Protein AF-A0A0W0ZQG0-F1 (afdb_monomer_lite)

Structure (mmCIF, N/CA/C/O backbone):
data_AF-A0A0W0ZQG0-F1
#
_entry.id   AF-A0A0W0ZQG0-F1
#
loop_
_atom_site.group_PDB
_atom_site.id
_atom_site.type_symbol
_atom_site.label_atom_id
_atom_site.label_alt_id
_atom_site.label_comp_id
_atom_site.label_asym_id
_atom_site.label_entity_id
_atom_site.label_seq_id
_atom_site.pdbx_PDB_ins_code
_atom_site.Cartn_x
_atom_site.Cartn_y
_atom_site.Cartn_z
_atom_site.occupancy
_atom_site.B_iso_or_equiv
_atom_site.auth_seq_id
_atom_site.auth_comp_id
_atom_site.auth_asym_id
_atom_site.auth_atom_id
_atom_site.pdbx_PDB_model_num
ATOM 1 N N . MET A 1 1 ? -12.905 9.085 -4.665 1.00 82.06 1 MET A N 1
ATOM 2 C CA . MET A 1 1 ? -13.003 7.967 -3.699 1.00 82.06 1 MET A CA 1
ATOM 3 C C . MET A 1 1 ? -12.096 8.175 -2.485 1.00 82.06 1 MET A C 1
ATOM 5 O O . MET A 1 1 ? -12.638 8.335 -1.402 1.00 82.06 1 MET A O 1
ATOM 9 N N . TYR A 1 2 ? -10.768 8.290 -2.650 1.00 89.94 2 TYR A N 1
ATOM 10 C CA . TYR A 1 2 ? -9.808 8.519 -1.547 1.00 89.94 2 TYR A CA 1
ATOM 11 C C . TYR A 1 2 ? -10.212 9.632 -0.562 1.00 89.94 2 TYR A C 1
ATOM 13 O O . TYR A 1 2 ? -10.333 9.382 0.630 1.00 89.94 2 TYR A O 1
ATOM 21 N N . LEU A 1 3 ? -10.505 10.840 -1.064 1.00 92.94 3 LEU A N 1
ATOM 22 C CA . LEU A 1 3 ? -10.846 11.998 -0.222 1.00 92.94 3 LEU A CA 1
ATOM 23 C C . LEU A 1 3 ? -12.066 11.763 0.681 1.00 92.94 3 LEU A C 1
ATOM 25 O O . LEU A 1 3 ? -12.094 12.232 1.813 1.00 92.94 3 LEU A O 1
ATOM 29 N N . MET A 1 4 ? -13.061 11.015 0.197 1.00 95.31 4 MET A N 1
ATOM 30 C CA . MET A 1 4 ? -14.254 10.677 0.977 1.00 95.31 4 MET A CA 1
ATOM 31 C C . MET A 1 4 ? -13.915 9.699 2.107 1.00 95.31 4 MET A C 1
ATOM 33 O O . MET A 1 4 ? -14.371 9.884 3.233 1.00 95.31 4 MET A O 1
ATOM 37 N N . ILE A 1 5 ? -13.091 8.685 1.820 1.00 95.94 5 ILE A N 1
ATOM 38 C CA . ILE A 1 5 ? -12.642 7.705 2.818 1.00 95.94 5 ILE A CA 1
ATOM 39 C C . ILE A 1 5 ? -11.781 8.398 3.877 1.00 95.94 5 ILE A C 1
ATOM 41 O O . ILE A 1 5 ? -12.026 8.215 5.066 1.00 95.94 5 ILE A O 1
ATOM 45 N N . LEU A 1 6 ? -10.848 9.261 3.462 1.00 97.44 6 LEU A N 1
ATOM 46 C CA . LEU A 1 6 ? -10.031 10.066 4.369 1.00 97.44 6 LEU A CA 1
ATOM 47 C C . LEU A 1 6 ? -10.892 10.971 5.259 1.00 97.44 6 LEU A C 1
ATOM 49 O O . LEU A 1 6 ? -10.691 11.014 6.467 1.00 97.44 6 LEU A O 1
ATOM 53 N N . HIS A 1 7 ? -11.877 11.667 4.688 1.00 97.44 7 HIS A N 1
ATOM 54 C CA . HIS A 1 7 ? -12.803 12.496 5.460 1.00 97.44 7 HIS A CA 1
ATOM 55 C C . HIS A 1 7 ? -13.579 11.679 6.504 1.00 97.44 7 HIS A C 1
ATOM 57 O O . HIS A 1 7 ? -13.699 12.091 7.658 1.00 97.44 7 HIS A O 1
ATOM 63 N N . ASN A 1 8 ? -14.080 10.502 6.125 1.00 97.62 8 ASN A N 1
ATOM 64 C CA . ASN A 1 8 ? -14.784 9.629 7.059 1.00 97.62 8 ASN A CA 1
ATOM 65 C C . ASN A 1 8 ? -13.849 9.086 8.147 1.00 97.62 8 ASN A C 1
ATOM 67 O O . ASN A 1 8 ? -14.239 9.054 9.314 1.00 97.62 8 ASN A O 1
ATOM 71 N N . LEU A 1 9 ? -12.606 8.745 7.793 1.00 97.81 9 LEU A N 1
ATOM 72 C CA . LEU A 1 9 ? -11.582 8.346 8.751 1.00 97.81 9 LEU A CA 1
ATOM 73 C C . LEU A 1 9 ? -11.289 9.471 9.749 1.00 97.81 9 LEU A C 1
ATOM 75 O O . LEU A 1 9 ? -11.335 9.221 10.944 1.00 97.81 9 LEU A O 1
ATOM 79 N N . LEU A 1 10 ? -11.091 10.711 9.296 1.00 97.69 10 LEU A N 1
ATOM 80 C CA . LEU A 1 10 ? -10.867 11.875 10.168 1.00 97.69 10 LEU A CA 1
ATOM 81 C C . LEU A 1 10 ? -11.996 12.070 11.189 1.00 97.69 10 LEU A C 1
ATOM 83 O O . LEU A 1 10 ? -11.749 12.324 12.367 1.00 97.69 10 LEU A O 1
ATOM 87 N N . ARG A 1 11 ? -13.252 11.920 10.755 1.00 97.12 11 ARG A N 1
ATOM 88 C CA . ARG A 1 11 ? -14.408 11.985 11.662 1.00 97.12 11 ARG A CA 1
ATOM 89 C C . ARG A 1 11 ? -14.393 10.849 12.684 1.00 97.12 11 ARG A C 1
ATOM 91 O O . ARG A 1 11 ? -14.719 11.070 13.849 1.00 97.12 11 ARG A O 1
ATOM 98 N N . LEU A 1 12 ? -14.013 9.648 12.254 1.00 97.19 12 LEU A N 1
ATOM 99 C CA . LEU A 1 12 ? -13.906 8.480 13.121 1.00 97.19 12 LEU A CA 1
ATOM 100 C C . LEU A 1 12 ? -12.748 8.607 14.125 1.00 97.19 12 LEU A C 1
ATOM 102 O O . LEU A 1 12 ? -12.905 8.199 15.272 1.00 97.19 12 LEU A O 1
ATOM 106 N N . GLU A 1 13 ? -11.623 9.210 13.733 1.00 97.44 13 GLU A N 1
ATOM 107 C CA . GLU A 1 13 ? -10.491 9.523 14.619 1.00 97.44 13 GLU A CA 1
ATOM 108 C C . GLU A 1 13 ? -10.919 10.424 15.776 1.00 97.44 13 GLU A C 1
ATOM 110 O O . GLU A 1 13 ? -10.635 10.121 16.937 1.00 97.44 13 GLU A O 1
ATOM 115 N N . GLU A 1 14 ? -11.658 11.497 15.486 1.00 95.75 14 GLU A N 1
ATOM 116 C CA . GLU A 1 14 ? -12.133 12.407 16.530 1.00 95.75 14 GLU A CA 1
ATOM 117 C C . GLU A 1 14 ? -13.149 11.724 17.460 1.00 95.75 14 GLU A C 1
ATOM 119 O O . GLU A 1 14 ? -13.097 11.889 18.684 1.00 95.75 14 GLU A O 1
ATOM 124 N N . ALA A 1 15 ? -14.028 10.881 16.905 1.00 94.25 15 ALA A N 1
ATOM 125 C CA . ALA A 1 15 ? -14.958 10.076 17.692 1.00 94.25 15 ALA A CA 1
ATOM 126 C C . ALA A 1 15 ? -14.227 9.067 18.596 1.00 94.25 15 ALA A C 1
ATOM 128 O O . ALA A 1 15 ? -14.572 8.933 19.771 1.00 94.25 15 ALA A O 1
ATOM 129 N N . ALA A 1 16 ? -13.197 8.386 18.085 1.00 94.50 16 ALA A N 1
ATOM 130 C CA . ALA A 1 16 ? -12.401 7.416 18.836 1.00 94.50 16 ALA A CA 1
ATOM 131 C C . ALA A 1 16 ? -11.613 8.084 19.965 1.00 94.50 16 ALA A C 1
ATOM 133 O O . ALA A 1 16 ? -11.618 7.597 21.098 1.00 94.50 16 ALA A O 1
ATOM 134 N N . LYS A 1 17 ? -11.003 9.238 19.685 1.00 93.56 17 LYS A N 1
ATOM 135 C CA . LYS A 1 17 ? -10.316 10.065 20.680 1.00 93.56 17 LYS A CA 1
ATOM 136 C C . LYS A 1 17 ? -11.268 10.514 21.786 1.00 93.56 17 LYS A C 1
ATOM 138 O O . LYS A 1 17 ? -10.968 10.323 22.964 1.00 93.56 17 LYS A O 1
ATOM 143 N N . THR A 1 18 ? -12.431 11.053 21.419 1.00 90.81 18 THR A N 1
ATOM 144 C CA . THR A 1 18 ? -13.465 11.467 22.380 1.00 90.81 18 THR A CA 1
ATOM 145 C C . THR A 1 18 ? -13.923 10.281 23.225 1.00 90.81 18 THR A C 1
ATOM 147 O O . THR A 1 18 ? -13.978 10.371 24.451 1.00 90.81 18 THR A O 1
ATOM 150 N N . TYR A 1 19 ? -14.202 9.140 22.597 1.00 91.19 19 TYR A N 1
ATOM 151 C CA . TYR A 1 19 ? -14.619 7.926 23.292 1.00 91.19 19 TYR A CA 1
ATOM 152 C C . TYR A 1 19 ? -13.556 7.424 24.283 1.00 91.19 19 TYR A C 1
ATOM 154 O O . TYR A 1 19 ? -13.877 7.142 25.440 1.00 91.19 19 TYR A O 1
ATOM 162 N N . TYR A 1 20 ? -12.288 7.377 23.866 1.00 90.56 20 TYR A N 1
ATOM 163 C CA . TYR A 1 20 ? -11.163 6.965 24.707 1.00 90.56 20 TYR A CA 1
ATOM 164 C C . TYR A 1 20 ? -10.989 7.876 25.930 1.00 90.56 20 TYR A C 1
ATOM 166 O O . TYR A 1 20 ? -10.863 7.389 27.057 1.00 90.56 20 TYR A O 1
ATOM 174 N N . LEU A 1 21 ? -11.032 9.198 25.736 1.00 89.44 21 LEU A N 1
ATOM 175 C CA . LEU A 1 21 ? -10.920 10.166 26.831 1.00 89.44 21 LEU A CA 1
ATOM 176 C C . LEU A 1 21 ? -12.052 9.996 27.851 1.00 89.44 21 LEU A C 1
ATOM 178 O O . LEU A 1 21 ? -11.789 9.917 29.047 1.00 89.44 21 LEU A O 1
ATOM 182 N N . ASN A 1 22 ? -13.296 9.831 27.397 1.00 86.50 22 ASN A N 1
ATOM 183 C CA . ASN A 1 22 ? -14.425 9.621 28.308 1.00 86.50 22 ASN A CA 1
ATOM 184 C C . ASN A 1 22 ? -14.311 8.316 29.103 1.00 86.50 22 ASN A C 1
ATOM 186 O O . ASN A 1 22 ? -14.592 8.295 30.301 1.00 86.50 22 ASN A O 1
ATOM 190 N N . LYS A 1 23 ? -13.863 7.230 28.462 1.00 86.25 23 LYS A N 1
ATOM 191 C CA . LYS A 1 23 ? -13.664 5.940 29.136 1.00 86.25 23 LYS A CA 1
ATOM 192 C C . LYS A 1 23 ? -12.517 5.952 30.143 1.00 86.25 23 LYS A C 1
ATOM 194 O O . LYS A 1 23 ? -12.603 5.241 31.139 1.00 86.25 23 LYS A O 1
ATOM 199 N N . THR A 1 24 ? -11.472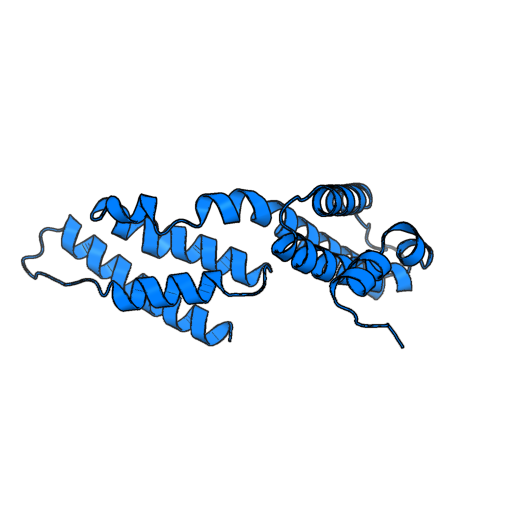 6.741 29.907 1.00 86.06 24 THR A N 1
ATOM 200 C CA . THR A 1 24 ? -10.311 6.827 30.809 1.00 86.06 24 THR A CA 1
ATOM 201 C C . THR A 1 24 ? -10.490 7.834 31.944 1.00 86.06 24 THR A C 1
ATOM 203 O O . THR A 1 24 ? -9.956 7.617 33.028 1.00 86.06 24 THR A O 1
ATOM 206 N N . GLN A 1 25 ? -11.243 8.916 31.733 1.00 80.81 25 GLN A N 1
ATOM 207 C CA . GLN A 1 25 ? -11.351 10.022 32.693 1.00 80.81 25 GLN A CA 1
ATOM 208 C C . GLN A 1 25 ? -12.563 9.930 33.635 1.00 80.81 25 GLN A C 1
ATOM 210 O O . GLN A 1 25 ? -12.799 10.866 34.393 1.00 80.81 25 GLN A O 1
ATOM 215 N N . TYR A 1 26 ? -13.327 8.826 33.614 1.00 62.88 26 TYR A N 1
ATOM 216 C CA . TYR A 1 26 ? -14.539 8.631 34.434 1.00 62.88 26 TYR A CA 1
ATOM 217 C C . TYR A 1 26 ? -15.494 9.842 34.410 1.00 62.88 26 TYR A C 1
ATOM 219 O O . TYR A 1 26 ? -16.179 10.140 35.390 1.00 62.88 26 TYR A O 1
ATOM 227 N N . LEU A 1 27 ? -15.551 10.555 33.280 1.00 62.03 27 LEU A N 1
ATOM 228 C CA . LEU A 1 27 ? -16.518 11.626 33.079 1.00 62.03 27 LEU A CA 1
ATOM 229 C C . LEU A 1 27 ? -17.902 10.970 33.037 1.00 62.03 27 LEU A C 1
ATOM 231 O O . LEU A 1 27 ? -18.146 10.074 32.234 1.00 62.03 27 LEU A O 1
ATOM 235 N N . GLY A 1 28 ? -18.803 11.380 33.931 1.00 56.84 28 GLY A N 1
ATOM 236 C CA . GLY A 1 28 ? -20.105 10.735 34.167 1.00 56.84 28 GLY A CA 1
ATOM 237 C C . GLY A 1 28 ? -21.091 10.733 32.987 1.00 56.84 28 GLY A C 1
ATOM 238 O O . GLY A 1 28 ? -22.241 10.342 33.169 1.00 56.84 28 GLY A O 1
ATOM 239 N N . GLN A 1 29 ? -20.679 11.157 31.788 1.00 61.66 29 GLN A N 1
ATOM 240 C CA . GLN A 1 29 ? -21.462 11.031 30.562 1.00 61.66 29 GLN A CA 1
ATOM 241 C C . GLN A 1 29 ? -21.095 9.749 29.812 1.00 61.66 29 GLN A C 1
ATOM 243 O O . GLN A 1 29 ? -19.991 9.578 29.295 1.00 61.66 29 GLN A O 1
ATOM 248 N N . GLN A 1 30 ? -22.068 8.846 29.706 1.00 63.56 30 GLN A N 1
ATOM 249 C CA . GLN A 1 30 ? -21.955 7.652 28.882 1.00 63.56 30 GLN A CA 1
ATOM 250 C C . GLN A 1 30 ? -22.070 8.031 27.400 1.00 63.56 30 GLN A C 1
ATOM 252 O O . GLN A 1 30 ? -23.161 8.084 26.840 1.00 63.56 30 GLN A O 1
ATOM 257 N N . LEU A 1 31 ? -20.931 8.294 26.760 1.00 74.12 31 LEU A N 1
ATOM 258 C CA . LEU A 1 31 ? -20.853 8.471 25.311 1.00 74.12 31 LEU A CA 1
ATOM 259 C C . LEU A 1 31 ? -20.765 7.107 24.614 1.00 74.12 31 LEU A C 1
ATOM 261 O O . LEU A 1 31 ? -19.899 6.282 24.918 1.00 74.12 31 LEU A O 1
ATOM 265 N N . SER A 1 32 ? -21.694 6.861 23.691 1.00 82.88 32 SER A N 1
ATOM 266 C CA . SER A 1 32 ? -21.690 5.693 22.809 1.00 82.88 32 SER A CA 1
ATOM 267 C C . SER A 1 32 ? -20.714 5.889 21.649 1.00 82.88 32 SER A C 1
ATOM 269 O O . SER A 1 32 ? -20.578 6.996 21.134 1.00 82.88 32 SER A O 1
ATOM 271 N N . PHE A 1 33 ? -20.077 4.805 21.205 1.00 90.62 33 PHE A N 1
ATOM 272 C CA . PHE A 1 33 ? -19.257 4.782 19.994 1.00 90.62 33 PHE A CA 1
ATOM 273 C C . PHE A 1 33 ? -20.046 4.147 18.845 1.00 90.62 33 PHE A C 1
ATOM 275 O O . PHE A 1 33 ? -20.671 3.102 19.036 1.00 90.62 33 PHE A O 1
ATOM 282 N N . ASP A 1 34 ? -20.027 4.773 17.668 1.00 94.69 34 ASP A N 1
ATOM 283 C CA . ASP A 1 34 ? -20.727 4.272 16.484 1.00 94.69 34 ASP A CA 1
ATOM 284 C C . ASP A 1 34 ? -19.915 3.160 15.803 1.00 94.69 34 ASP A C 1
ATOM 286 O O . ASP A 1 34 ? -19.024 3.400 14.985 1.00 94.69 34 ASP A O 1
ATOM 290 N N . PHE A 1 35 ? -20.224 1.916 16.169 1.00 94.19 35 PHE A N 1
ATOM 291 C CA . PHE A 1 35 ? -19.574 0.740 15.593 1.00 94.19 35 PHE A CA 1
ATOM 292 C C . PHE A 1 35 ? -19.995 0.449 14.154 1.00 94.19 35 PHE A C 1
ATOM 294 O O . PHE A 1 35 ? -19.234 -0.198 13.440 1.00 94.19 35 PHE A O 1
ATOM 301 N N . VAL A 1 36 ? -21.166 0.919 13.717 1.00 95.25 36 VAL A N 1
ATOM 302 C CA . VAL A 1 36 ? -21.593 0.755 12.321 1.00 95.25 36 VAL A CA 1
ATOM 303 C C . VAL A 1 36 ? -20.687 1.603 11.439 1.00 95.25 36 VAL A C 1
ATOM 305 O O . VAL A 1 36 ? -20.029 1.070 10.549 1.00 95.25 36 VAL A O 1
ATOM 308 N N . PHE A 1 37 ? -20.523 2.881 11.786 1.00 96.88 37 PHE A N 1
ATOM 309 C CA . PHE A 1 37 ? -19.623 3.772 11.060 1.00 96.88 37 PHE A CA 1
ATOM 310 C C . PHE A 1 37 ? -18.158 3.305 11.103 1.00 96.88 37 PHE A C 1
ATOM 312 O O . PHE A 1 37 ? -17.447 3.391 10.102 1.00 96.88 37 PHE A O 1
ATOM 319 N N . PHE A 1 38 ? -17.703 2.750 12.233 1.00 96.19 38 PHE A N 1
ATOM 320 C CA . PHE A 1 38 ? -16.382 2.117 12.329 1.00 96.19 38 PHE A CA 1
ATOM 321 C C . PHE A 1 38 ? -16.198 0.988 11.304 1.00 96.19 38 PHE A C 1
ATOM 323 O O . PHE A 1 38 ? -15.180 0.952 10.607 1.00 96.19 38 PHE A O 1
ATOM 330 N N . MET A 1 39 ? -17.174 0.077 11.205 1.00 95.62 39 MET A N 1
ATOM 331 C CA . MET A 1 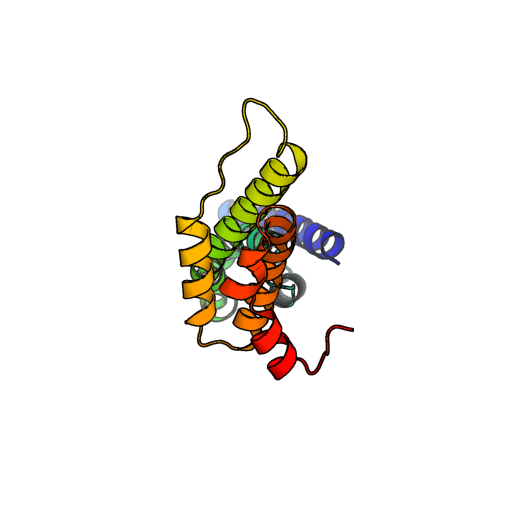39 ? -17.128 -1.039 10.255 1.00 95.62 39 MET A CA 1
ATOM 332 C C . MET A 1 39 ? -17.159 -0.539 8.811 1.00 95.62 39 MET A C 1
ATOM 334 O O . MET A 1 39 ? -16.370 -1.008 7.991 1.00 95.62 39 MET A O 1
ATOM 338 N N . ASP A 1 40 ? -18.001 0.450 8.512 1.00 96.62 40 ASP A N 1
ATOM 339 C CA . ASP A 1 40 ? -18.114 1.031 7.173 1.00 96.62 40 ASP A CA 1
ATOM 340 C C . ASP A 1 40 ? -16.788 1.646 6.708 1.00 96.62 40 ASP A C 1
ATOM 342 O O . ASP A 1 40 ? -16.344 1.406 5.580 1.00 96.62 40 ASP A O 1
ATOM 346 N N . VAL A 1 41 ? -16.111 2.402 7.581 1.00 96.94 41 VAL A N 1
ATOM 347 C CA . VAL A 1 41 ? -14.793 2.984 7.279 1.00 96.94 41 VAL A CA 1
ATOM 348 C C . VAL A 1 41 ? -13.744 1.891 7.087 1.00 96.94 41 VAL A C 1
ATOM 350 O O . VAL A 1 41 ? -12.994 1.942 6.112 1.00 96.94 41 VAL A O 1
ATOM 353 N N . TYR A 1 42 ? -13.716 0.877 7.958 1.00 96.50 42 TYR A N 1
ATOM 354 C CA . TYR A 1 42 ? -12.796 -0.256 7.821 1.00 96.50 42 TYR A CA 1
ATOM 355 C C . TYR A 1 42 ? -12.971 -0.971 6.473 1.00 96.50 42 TYR A C 1
ATOM 357 O O . TYR A 1 42 ? -12.001 -1.161 5.737 1.00 96.50 42 TYR A O 1
ATOM 365 N N . HIS A 1 43 ? -14.205 -1.332 6.113 1.00 96.06 43 HIS A N 1
ATOM 366 C CA . HIS A 1 43 ? -14.492 -2.012 4.852 1.00 96.06 43 HIS A CA 1
ATOM 367 C C . HIS A 1 43 ? -14.189 -1.132 3.639 1.00 96.06 43 HIS A C 1
ATOM 369 O O . HIS A 1 43 ? -13.638 -1.628 2.654 1.00 96.06 43 HIS A O 1
ATOM 375 N N . SER A 1 44 ? -14.454 0.174 3.737 1.00 97.06 44 SER A N 1
ATOM 376 C CA . SER A 1 44 ? -14.103 1.135 2.689 1.00 97.06 44 SER A CA 1
ATOM 377 C C . SER A 1 44 ? -12.597 1.146 2.424 1.00 97.06 44 SER A C 1
ATOM 379 O O . SER A 1 44 ? -12.192 0.992 1.275 1.00 97.06 44 SER A O 1
ATOM 381 N N . ILE A 1 45 ? -11.763 1.237 3.469 1.00 97.19 45 ILE A N 1
ATOM 382 C CA . ILE A 1 45 ? -10.294 1.171 3.339 1.00 97.19 45 ILE A CA 1
ATOM 383 C C . ILE A 1 45 ? -9.868 -0.188 2.768 1.00 97.19 45 ILE A C 1
ATOM 385 O O . ILE A 1 45 ? -9.072 -0.251 1.833 1.00 97.19 45 ILE A O 1
ATOM 389 N N . LYS A 1 46 ? -10.433 -1.289 3.280 1.00 94.56 46 LYS A N 1
ATOM 390 C CA . LYS A 1 46 ? -10.092 -2.649 2.837 1.00 94.56 46 LYS A CA 1
ATOM 391 C C . LYS A 1 46 ? -10.348 -2.864 1.341 1.00 94.56 46 LYS A C 1
ATOM 393 O O . LYS A 1 46 ? -9.549 -3.528 0.683 1.00 94.56 46 LYS A O 1
ATOM 398 N N . SER A 1 47 ? -11.421 -2.275 0.814 1.00 93.56 47 SER A N 1
ATOM 399 C CA . SER A 1 47 ? -11.821 -2.369 -0.596 1.00 93.56 47 SER A CA 1
ATOM 400 C C . SER A 1 47 ? -10.998 -1.512 -1.563 1.00 93.56 47 SER A C 1
ATOM 402 O O . SER A 1 47 ? -11.159 -1.642 -2.774 1.00 93.56 47 SER A O 1
ATOM 404 N N . MET A 1 48 ? -10.133 -0.626 -1.060 1.00 94.69 48 MET A N 1
ATOM 405 C CA . MET A 1 48 ? -9.310 0.213 -1.928 1.00 94.69 48 MET A CA 1
ATOM 406 C C . MET A 1 48 ? -8.291 -0.616 -2.726 1.00 94.69 48 MET A C 1
ATOM 408 O O . MET A 1 48 ? -7.861 -1.671 -2.246 1.00 94.69 48 MET A O 1
ATOM 412 N N . PRO A 1 49 ? -7.852 -0.123 -3.899 1.00 93.19 49 PRO A N 1
ATOM 413 C CA . PRO A 1 49 ? -6.688 -0.668 -4.591 1.00 93.19 49 PRO A CA 1
ATOM 414 C C . PRO A 1 49 ? -5.462 -0.674 -3.679 1.00 93.19 49 PRO A C 1
ATOM 416 O O . PRO A 1 49 ? -5.283 0.243 -2.877 1.00 93.19 49 PRO A O 1
ATOM 419 N N . LEU A 1 50 ? -4.642 -1.716 -3.774 1.00 93.44 50 LEU A N 1
ATOM 420 C CA . LEU A 1 50 ? -3.423 -1.858 -2.990 1.00 93.44 50 LEU A CA 1
ATOM 421 C C . LEU A 1 50 ? -2.354 -0.879 -3.484 1.00 93.44 50 LEU A C 1
ATOM 423 O O . LEU A 1 50 ? -1.577 -1.217 -4.362 1.00 93.44 50 LEU A O 1
ATOM 427 N N . ASP A 1 51 ? -2.345 0.326 -2.920 1.00 93.81 51 ASP A N 1
ATOM 428 C CA . ASP A 1 51 ? -1.395 1.405 -3.194 1.00 93.81 51 ASP A CA 1
ATOM 429 C C . ASP A 1 51 ? -0.934 2.086 -1.889 1.00 93.81 51 ASP A C 1
ATOM 431 O O . ASP A 1 51 ? -1.389 1.746 -0.789 1.00 93.81 51 ASP A O 1
ATOM 435 N N . SER A 1 52 ? -0.035 3.069 -1.983 1.00 93.69 52 SER A N 1
ATOM 436 C CA . SER A 1 52 ? 0.467 3.790 -0.805 1.00 93.69 52 SER A CA 1
ATOM 437 C C . SER A 1 52 ? -0.607 4.547 -0.038 1.00 93.69 52 SER A C 1
ATOM 439 O O . SER A 1 52 ? -0.543 4.622 1.188 1.00 93.69 52 SER A O 1
ATOM 441 N N . LYS A 1 53 ? -1.653 5.025 -0.717 1.00 95.75 53 LYS A N 1
ATOM 442 C CA . LYS A 1 53 ? -2.791 5.683 -0.066 1.00 95.75 53 LYS A CA 1
ATOM 443 C C . LYS A 1 53 ? -3.598 4.702 0.778 1.00 95.75 53 LYS A C 1
ATOM 445 O O . LYS A 1 53 ? -4.049 5.067 1.864 1.00 95.75 53 LYS A O 1
ATOM 450 N N . LYS A 1 54 ? -3.799 3.465 0.312 1.00 96.25 54 LYS A N 1
ATOM 451 C CA . LYS A 1 54 ? -4.439 2.409 1.108 1.00 96.25 54 LYS A CA 1
ATOM 452 C C . LYS A 1 54 ? -3.609 2.090 2.346 1.00 96.25 54 LYS A C 1
ATOM 454 O O . LYS A 1 54 ? -4.181 2.049 3.434 1.00 96.25 54 LYS A O 1
ATOM 459 N N . ILE A 1 55 ? -2.293 1.915 2.195 1.00 96.56 55 ILE A N 1
ATOM 460 C CA . ILE A 1 55 ? -1.391 1.643 3.325 1.00 96.56 55 ILE A CA 1
ATOM 461 C C . ILE A 1 55 ? -1.434 2.789 4.345 1.00 96.56 55 ILE A C 1
ATOM 463 O O . ILE A 1 55 ? -1.670 2.528 5.524 1.00 96.56 55 ILE A O 1
ATOM 467 N N . GLU A 1 56 ? -1.339 4.046 3.901 1.00 96.56 56 GLU A N 1
ATOM 468 C CA . GLU A 1 56 ? -1.440 5.225 4.777 1.00 96.56 56 GLU A CA 1
ATOM 469 C C . GLU A 1 56 ? -2.750 5.212 5.584 1.00 96.56 56 GLU A C 1
ATOM 471 O O . GLU A 1 56 ? -2.750 5.385 6.805 1.00 96.56 56 GLU A O 1
ATOM 476 N N . LEU A 1 57 ? -3.886 4.963 4.923 1.00 97.56 57 LEU A N 1
ATOM 477 C CA . LEU A 1 57 ? -5.186 4.910 5.594 1.00 97.56 57 LEU A CA 1
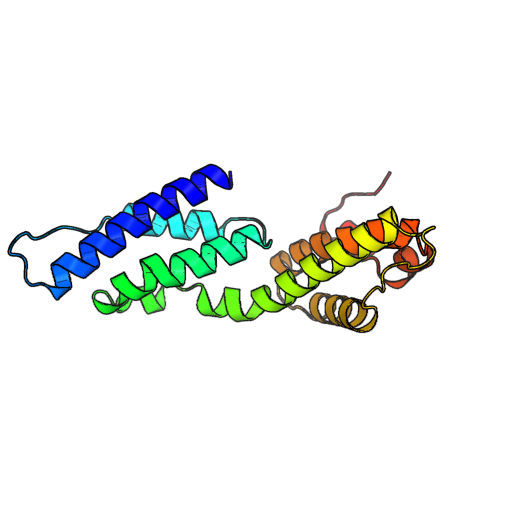ATOM 478 C C . LEU A 1 57 ? -5.295 3.734 6.572 1.00 97.56 57 LEU A C 1
ATOM 480 O O . LEU A 1 57 ? -5.883 3.898 7.642 1.00 97.56 57 LEU A O 1
ATOM 484 N N . MET A 1 58 ? -4.731 2.571 6.238 1.00 97.44 58 MET A N 1
ATOM 485 C CA . MET A 1 58 ? -4.683 1.408 7.129 1.00 97.44 58 MET A CA 1
ATOM 486 C C . MET A 1 58 ? -3.875 1.702 8.395 1.00 97.44 58 MET A C 1
ATOM 488 O O . MET A 1 58 ? -4.365 1.458 9.501 1.00 97.44 58 MET A O 1
ATOM 492 N N . GLU A 1 59 ? -2.667 2.252 8.252 1.00 96.62 59 GLU A N 1
ATOM 493 C CA . GLU A 1 59 ? -1.791 2.624 9.370 1.00 96.62 59 GLU A CA 1
ATOM 494 C C . GLU A 1 59 ? -2.465 3.647 10.277 1.00 96.62 59 GLU A C 1
ATOM 496 O O . GLU A 1 59 ? -2.511 3.505 11.505 1.00 96.62 59 GLU A O 1
ATOM 501 N N . ARG A 1 60 ? -3.049 4.666 9.653 1.00 96.75 60 ARG A N 1
ATOM 502 C CA . ARG A 1 60 ? -3.727 5.757 10.330 1.00 96.75 60 ARG A CA 1
ATOM 503 C C . ARG A 1 60 ? -4.968 5.273 11.086 1.00 96.75 60 ARG A C 1
ATOM 505 O O . ARG A 1 60 ? -5.117 5.584 12.270 1.00 96.75 60 ARG A O 1
ATOM 512 N N . PHE A 1 61 ? -5.797 4.430 10.465 1.00 97.38 61 PHE A N 1
ATOM 513 C CA . PHE A 1 61 ? -6.914 3.753 11.132 1.00 97.38 61 PHE A CA 1
ATOM 514 C C . PHE A 1 61 ? -6.436 2.909 12.317 1.00 97.38 61 PHE A C 1
ATOM 516 O O . PHE A 1 61 ? -7.001 2.997 13.411 1.00 97.38 61 PHE A O 1
ATOM 523 N N . HIS A 1 62 ? -5.379 2.116 12.129 1.00 94.75 62 HIS A N 1
ATOM 524 C CA . HIS A 1 62 ? -4.881 1.221 13.168 1.00 94.75 62 HIS A CA 1
ATOM 525 C C . HIS A 1 62 ? -4.383 1.995 14.399 1.00 94.75 62 HIS A C 1
ATOM 527 O O . HIS A 1 62 ? -4.722 1.666 15.543 1.00 94.75 62 HIS A O 1
ATOM 533 N N . LYS A 1 63 ? -3.630 3.072 14.159 1.00 95.31 63 LYS A N 1
ATOM 534 C CA . LYS A 1 63 ? -3.047 3.921 15.199 1.00 95.31 63 LYS A CA 1
ATOM 535 C C . LYS A 1 63 ? -4.091 4.763 15.929 1.00 95.31 63 LYS A C 1
ATOM 537 O O . LYS A 1 63 ? -4.102 4.785 17.157 1.00 95.31 63 LYS A O 1
ATOM 542 N N . ASN A 1 64 ? -4.950 5.459 15.187 1.00 96.62 64 ASN A N 1
ATOM 543 C CA . ASN A 1 64 ? -5.772 6.535 15.748 1.00 96.62 64 ASN A CA 1
ATOM 544 C C . ASN A 1 64 ? -7.194 6.096 16.113 1.00 96.62 64 ASN A C 1
ATOM 546 O O . ASN A 1 64 ? -7.845 6.762 16.915 1.00 96.62 64 ASN A O 1
ATOM 550 N N . VAL A 1 65 ? -7.683 4.988 15.548 1.00 95.25 65 VAL A N 1
ATOM 551 C CA . VAL A 1 65 ? -9.044 4.492 15.797 1.00 95.25 65 VAL A CA 1
ATOM 552 C C . VAL A 1 65 ? -9.008 3.135 16.482 1.00 95.25 65 VAL A C 1
ATOM 554 O O . VAL A 1 65 ? -9.533 2.983 17.584 1.00 95.25 65 VAL A O 1
ATOM 557 N N . PHE A 1 66 ? -8.388 2.143 15.845 1.00 94.44 66 PHE A N 1
ATOM 558 C CA . PHE A 1 66 ? -8.444 0.768 16.322 1.00 94.44 66 PHE A CA 1
ATOM 559 C C . PHE A 1 66 ? -7.787 0.608 17.693 1.00 94.44 66 PHE A C 1
ATOM 561 O O . PHE A 1 66 ? -8.444 0.126 18.608 1.00 94.44 66 PHE A O 1
ATOM 568 N N . THR A 1 67 ? -6.535 1.049 17.858 1.00 91.94 67 THR A N 1
ATOM 569 C CA . THR A 1 67 ? -5.780 0.869 19.112 1.00 91.94 67 THR A CA 1
ATOM 570 C C . THR A 1 67 ? -6.487 1.497 20.331 1.00 91.94 67 THR A C 1
ATOM 572 O O . THR A 1 67 ? -6.667 0.808 21.343 1.00 91.94 67 THR A O 1
ATOM 575 N N . PRO A 1 68 ? -6.973 2.757 20.267 1.00 91.69 68 PRO A N 1
ATOM 576 C CA . PRO A 1 68 ? -7.735 3.344 21.371 1.00 91.69 68 PRO A CA 1
ATOM 577 C C . PRO A 1 68 ? -9.040 2.598 21.681 1.00 91.69 68 PRO A C 1
ATOM 579 O O . PRO A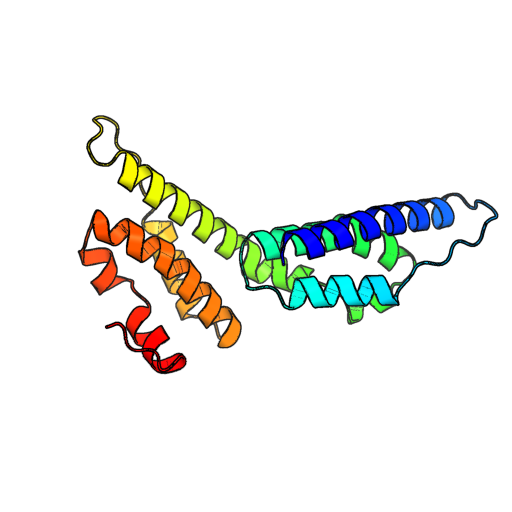 1 68 ? -9.386 2.404 22.846 1.00 91.69 68 PRO A O 1
ATOM 582 N N . VAL A 1 69 ? -9.784 2.166 20.659 1.00 92.44 69 VAL A N 1
ATOM 583 C CA . VAL A 1 69 ? -11.105 1.549 20.854 1.00 92.44 69 VAL A CA 1
ATOM 584 C C . VAL A 1 69 ? -10.985 0.091 21.313 1.00 92.44 69 VAL A C 1
ATOM 586 O O . VAL A 1 69 ? -11.731 -0.333 22.200 1.00 92.44 69 VAL A O 1
ATOM 589 N N . SER A 1 70 ? -10.034 -0.675 20.769 1.00 91.50 70 SER A N 1
ATOM 590 C CA . SER A 1 70 ? -9.838 -2.100 21.075 1.00 91.50 70 SER A CA 1
ATOM 591 C C . SER A 1 70 ? -9.392 -2.349 22.515 1.00 91.50 70 SER A C 1
ATOM 593 O O . SER A 1 70 ? -9.727 -3.389 23.080 1.00 91.50 70 SER A O 1
ATOM 595 N N . THR A 1 71 ? -8.751 -1.362 23.151 1.00 89.00 71 THR A N 1
ATOM 596 C CA . THR A 1 71 ? -8.421 -1.385 24.586 1.00 89.00 71 THR A CA 1
ATOM 597 C C . THR A 1 71 ? -9.664 -1.620 25.455 1.00 89.00 71 THR A C 1
ATOM 599 O O . THR A 1 71 ? -9.601 -2.330 26.456 1.00 89.00 71 THR A O 1
ATOM 602 N N . PHE A 1 72 ? -10.818 -1.076 25.055 1.00 90.19 72 PHE A N 1
ATOM 603 C CA . PHE A 1 72 ? -12.096 -1.280 25.750 1.00 90.19 72 PHE A CA 1
ATOM 604 C C . PHE A 1 72 ? -12.960 -2.374 25.119 1.00 90.19 72 PHE A C 1
ATOM 606 O O . PHE A 1 72 ? -13.889 -2.870 25.755 1.00 90.19 72 PHE A O 1
ATOM 613 N N . HIS A 1 73 ? -12.665 -2.743 23.872 1.00 90.56 73 HIS A N 1
ATOM 614 C CA . HIS A 1 73 ? -13.424 -3.702 23.073 1.00 90.56 73 HIS A CA 1
ATOM 615 C C . HIS A 1 73 ? -12.492 -4.759 22.470 1.00 90.56 73 HIS A C 1
ATOM 617 O O . HIS A 1 73 ? -12.291 -4.787 21.253 1.00 90.56 73 HIS A O 1
ATOM 623 N N . PRO A 1 74 ? -11.937 -5.676 23.284 1.00 86.31 74 PRO A N 1
ATOM 624 C CA . PRO A 1 74 ? -10.895 -6.605 22.839 1.00 86.31 74 PRO A CA 1
ATOM 625 C C . PRO A 1 74 ? -11.370 -7.574 21.750 1.00 86.31 74 PRO A C 1
ATOM 627 O O . PRO A 1 74 ? -10.559 -8.100 20.992 1.00 86.31 74 PRO A O 1
ATOM 630 N N . LYS A 1 75 ? -12.689 -7.781 21.616 1.00 88.00 75 LYS A N 1
ATOM 631 C CA . LYS A 1 75 ? -13.269 -8.595 20.538 1.00 88.00 75 LYS A CA 1
ATOM 632 C C . LYS A 1 75 ? -12.952 -8.046 19.142 1.00 88.00 75 LYS A C 1
ATOM 634 O O . LYS A 1 75 ? -12.931 -8.825 18.196 1.00 88.00 75 LYS A O 1
ATOM 639 N N . LEU A 1 76 ? -12.677 -6.745 19.007 1.00 87.62 76 LEU A N 1
ATOM 640 C CA . LEU A 1 76 ? -12.306 -6.147 17.722 1.00 87.62 76 LEU A CA 1
ATOM 641 C C . LEU A 1 76 ? -11.016 -6.747 17.154 1.00 87.62 76 LEU A C 1
ATOM 643 O O . LEU A 1 76 ? -10.906 -6.863 15.937 1.00 87.62 76 LEU A O 1
ATOM 647 N N . ASN A 1 77 ? -10.097 -7.209 18.011 1.00 84.31 77 ASN A N 1
ATOM 648 C CA . ASN A 1 77 ? -8.822 -7.804 17.598 1.00 84.31 77 ASN A CA 1
ATOM 649 C C . ASN A 1 77 ? -8.981 -9.043 16.704 1.00 84.31 77 ASN A C 1
ATOM 651 O O . ASN A 1 77 ? -8.071 -9.357 15.943 1.00 84.31 77 ASN A O 1
ATOM 655 N N . TYR A 1 78 ? -10.122 -9.735 16.776 1.00 83.06 78 TYR A N 1
ATOM 656 C CA . TYR A 1 78 ? -10.376 -10.940 15.983 1.00 83.06 78 TYR A CA 1
ATOM 657 C C . TYR A 1 78 ? -10.934 -10.653 14.587 1.00 83.06 78 TYR A C 1
ATOM 659 O O . TYR A 1 78 ? -10.818 -11.499 13.706 1.00 83.06 78 TYR A O 1
ATOM 667 N N . PHE A 1 79 ? -11.560 -9.491 14.386 1.00 83.00 79 PHE A N 1
ATOM 668 C CA . PHE A 1 79 ? -12.345 -9.210 13.178 1.00 83.00 79 PHE A CA 1
ATOM 669 C C . PHE A 1 79 ? -11.812 -8.027 12.374 1.00 83.00 79 PHE A C 1
ATOM 671 O O . PHE A 1 79 ? -11.982 -7.981 11.157 1.00 83.00 79 PHE A O 1
ATOM 678 N N . PHE A 1 80 ? -11.161 -7.077 13.042 1.00 84.44 80 PHE A N 1
ATOM 679 C CA . PHE A 1 80 ? -10.759 -5.810 12.452 1.00 84.44 80 PHE A CA 1
ATOM 680 C C . PHE A 1 80 ? -9.291 -5.588 12.736 1.00 84.44 80 PHE A C 1
ATOM 682 O O . PHE A 1 80 ? -8.931 -5.053 13.775 1.00 84.44 80 PHE A O 1
ATOM 689 N N . ASN A 1 81 ? -8.419 -6.013 11.832 1.00 80.06 81 ASN A N 1
ATOM 690 C CA . ASN A 1 81 ? -7.009 -5.715 11.984 1.00 80.06 81 ASN A CA 1
ATOM 691 C C . ASN A 1 81 ? -6.311 -5.607 10.629 1.00 80.06 81 ASN A C 1
ATOM 693 O O . ASN A 1 81 ? -6.444 -6.501 9.801 1.00 80.06 81 ASN A O 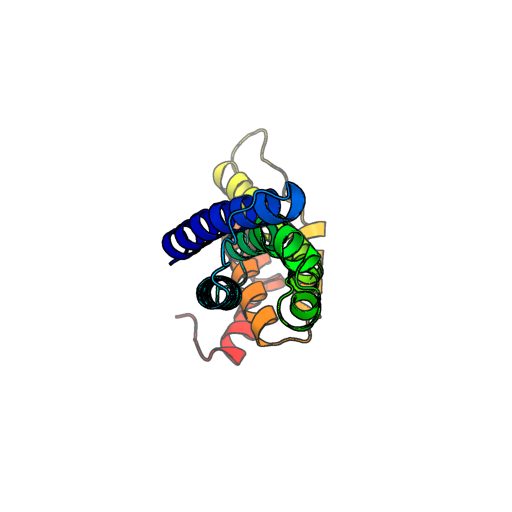1
ATOM 697 N N . PHE A 1 82 ? -5.568 -4.518 10.432 1.00 93.31 82 PHE A N 1
ATOM 698 C CA . PHE A 1 82 ? -4.699 -4.315 9.276 1.00 93.31 82 PHE A CA 1
ATOM 699 C C . PHE A 1 82 ? -3.224 -4.613 9.575 1.00 93.31 82 PHE A C 1
ATOM 701 O O . PHE A 1 82 ? -2.424 -4.534 8.656 1.00 93.31 82 PHE A O 1
ATOM 708 N N . THR A 1 83 ? -2.831 -4.968 10.809 1.00 90.44 83 THR A N 1
ATOM 709 C CA . THR A 1 83 ? -1.415 -5.193 11.170 1.00 90.44 83 THR A CA 1
ATOM 710 C C . THR A 1 83 ? -0.713 -6.141 10.198 1.00 90.44 83 THR A C 1
ATOM 712 O O . THR A 1 83 ? 0.390 -5.842 9.756 1.00 90.44 83 THR A O 1
ATOM 715 N N . ASN A 1 84 ? -1.356 -7.258 9.844 1.00 90.06 84 ASN A N 1
ATOM 716 C CA . ASN A 1 84 ? -0.765 -8.239 8.934 1.00 90.06 84 ASN A CA 1
ATOM 717 C C . ASN A 1 84 ? -0.650 -7.690 7.509 1.00 90.06 84 ASN A C 1
ATOM 719 O O . ASN A 1 84 ? 0.405 -7.826 6.904 1.00 90.06 84 ASN A O 1
ATOM 723 N N . ASP A 1 85 ? -1.697 -7.031 7.005 1.00 91.50 85 ASP A N 1
ATOM 724 C CA . ASP A 1 85 ? -1.705 -6.442 5.661 1.00 91.50 85 ASP A CA 1
ATOM 725 C C . ASP A 1 85 ? -0.641 -5.337 5.541 1.00 91.50 85 ASP A C 1
ATOM 727 O O . ASP A 1 85 ? 0.110 -5.302 4.571 1.00 91.50 85 ASP A O 1
ATOM 731 N N . ILE A 1 86 ? -0.512 -4.476 6.558 1.00 93.94 86 ILE A N 1
ATOM 732 C CA . ILE A 1 86 ? 0.516 -3.426 6.627 1.00 93.94 86 ILE A CA 1
ATOM 733 C C . ILE A 1 86 ? 1.912 -4.053 6.655 1.00 93.94 86 ILE A C 1
ATOM 735 O O . ILE A 1 86 ? 2.778 -3.651 5.885 1.00 93.94 86 ILE A O 1
ATOM 739 N N . ALA A 1 87 ? 2.142 -5.047 7.517 1.00 93.12 87 ALA A N 1
ATOM 740 C CA . ALA A 1 87 ? 3.447 -5.695 7.631 1.00 93.12 87 ALA A CA 1
ATOM 741 C C . ALA A 1 87 ? 3.834 -6.457 6.355 1.00 93.12 87 ALA A C 1
ATOM 743 O O . ALA A 1 87 ? 5.012 -6.516 6.009 1.00 93.12 87 ALA A O 1
ATOM 744 N N . HIS A 1 88 ? 2.850 -7.034 5.664 1.00 91.94 88 HIS A N 1
ATOM 745 C CA . HIS A 1 88 ? 3.078 -7.812 4.456 1.00 91.94 88 HIS A CA 1
ATOM 746 C C . HIS A 1 88 ? 3.282 -6.929 3.218 1.00 91.94 88 HIS A C 1
ATOM 748 O O . HIS A 1 88 ? 4.219 -7.163 2.460 1.00 91.94 88 HIS A O 1
ATOM 754 N N . TYR A 1 89 ? 2.442 -5.907 3.021 1.00 94.25 89 TYR A N 1
ATOM 755 C CA . TYR A 1 89 ? 2.440 -5.096 1.799 1.00 94.25 89 TYR A CA 1
ATOM 756 C C . TYR A 1 89 ? 3.147 -3.746 1.938 1.00 94.25 89 TYR A C 1
ATOM 758 O O . TYR A 1 89 ? 3.702 -3.251 0.959 1.00 94.25 89 TYR A O 1
ATOM 766 N N . GLY A 1 90 ? 3.155 -3.146 3.130 1.00 94.81 90 GLY A N 1
ATOM 767 C CA . GLY A 1 90 ? 3.697 -1.805 3.370 1.00 94.81 90 GLY A CA 1
ATOM 768 C C . GLY A 1 90 ? 5.147 -1.616 2.905 1.00 94.81 90 GLY A C 1
ATOM 769 O O . GLY A 1 90 ? 5.410 -0.654 2.175 1.00 94.81 90 GLY A O 1
ATOM 770 N N . PRO A 1 91 ? 6.086 -2.526 3.245 1.00 95.44 91 PRO A N 1
ATOM 771 C CA . PRO A 1 91 ? 7.474 -2.416 2.798 1.00 95.44 91 PRO A CA 1
ATOM 772 C C . PRO A 1 91 ? 7.615 -2.425 1.272 1.00 95.44 91 PRO A C 1
ATOM 774 O O . PRO A 1 91 ? 8.291 -1.561 0.717 1.00 95.44 91 PRO A O 1
ATOM 777 N N . LEU A 1 92 ? 6.931 -3.351 0.593 1.00 96.19 92 LEU A N 1
ATOM 778 C CA . LEU A 1 92 ? 6.994 -3.478 -0.863 1.00 96.19 92 LEU A CA 1
ATOM 779 C C . LEU A 1 92 ? 6.354 -2.273 -1.560 1.00 96.19 92 LEU A C 1
ATOM 781 O O . LEU A 1 92 ? 6.943 -1.724 -2.482 1.00 96.19 92 LEU A O 1
ATOM 785 N N . ILE A 1 93 ? 5.193 -1.805 -1.094 1.00 96.31 93 ILE A N 1
ATOM 786 C CA . ILE A 1 93 ? 4.558 -0.588 -1.625 1.00 96.31 93 ILE A CA 1
ATOM 787 C C . ILE A 1 93 ? 5.484 0.625 -1.489 1.00 96.31 93 ILE A C 1
ATOM 789 O O . ILE A 1 93 ? 5.662 1.377 -2.443 1.00 96.31 93 ILE A O 1
ATOM 793 N N . THR A 1 94 ? 6.135 0.782 -0.336 1.00 95.44 94 THR A N 1
ATOM 794 C CA . THR A 1 94 ? 7.098 1.872 -0.111 1.00 95.44 94 THR A CA 1
ATOM 795 C C . THR A 1 94 ? 8.301 1.765 -1.053 1.00 95.44 94 THR A C 1
ATOM 797 O O . THR A 1 94 ? 8.769 2.771 -1.590 1.00 95.44 94 THR A O 1
ATOM 800 N N . GLN A 1 95 ? 8.798 0.545 -1.277 1.00 96.19 95 GLN A N 1
ATOM 801 C CA . GLN A 1 95 ? 9.882 0.278 -2.219 1.00 96.19 95 GLN A CA 1
ATOM 802 C C . GLN A 1 95 ? 9.469 0.633 -3.655 1.00 96.19 95 GLN A C 1
ATOM 804 O O . GLN A 1 95 ? 10.220 1.323 -4.340 1.00 96.19 95 GLN A O 1
ATOM 809 N N . LEU A 1 96 ? 8.271 0.233 -4.093 1.00 96.75 96 LEU A N 1
ATOM 810 C CA . LEU A 1 96 ? 7.741 0.541 -5.425 1.00 96.75 96 LEU A CA 1
ATOM 811 C C . LEU A 1 96 ? 7.562 2.047 -5.646 1.00 96.75 96 LEU A C 1
ATOM 813 O O . LEU A 1 96 ? 7.987 2.554 -6.682 1.00 96.75 96 LEU A O 1
ATOM 817 N N . ASP A 1 97 ? 7.014 2.776 -4.672 1.00 95.69 97 ASP A N 1
ATOM 818 C CA . ASP A 1 97 ? 6.868 4.235 -4.754 1.00 95.69 97 ASP A CA 1
ATOM 819 C C . ASP A 1 97 ? 8.231 4.941 -4.832 1.00 95.69 97 ASP A C 1
ATOM 821 O O . ASP A 1 97 ? 8.419 5.865 -5.628 1.00 95.69 97 ASP A O 1
ATOM 825 N N . SER A 1 98 ? 9.208 4.483 -4.041 1.00 96.56 98 SER A N 1
ATOM 826 C CA . SER A 1 98 ? 10.583 4.994 -4.089 1.00 96.56 98 SER A CA 1
ATOM 827 C C . SER A 1 98 ? 11.226 4.748 -5.456 1.00 96.56 98 SER A C 1
ATOM 829 O O . SER A 1 98 ? 11.791 5.671 -6.044 1.00 96.56 98 SER A O 1
ATOM 831 N N . LEU A 1 99 ? 11.091 3.536 -6.000 1.00 97.75 99 LEU A N 1
ATOM 832 C CA . LEU A 1 99 ? 11.594 3.183 -7.328 1.00 97.75 99 LEU A CA 1
ATOM 833 C C . LEU A 1 99 ? 10.905 3.994 -8.428 1.00 97.75 99 LEU A C 1
ATOM 835 O O . LEU A 1 99 ? 11.579 4.506 -9.316 1.00 97.75 99 LEU A O 1
ATOM 839 N N . HIS A 1 100 ? 9.585 4.174 -8.359 1.00 96.44 100 HIS A N 1
ATOM 840 C CA . HIS A 1 100 ? 8.854 4.989 -9.327 1.00 96.44 100 HIS A CA 1
ATOM 841 C C . HIS A 1 100 ? 9.325 6.446 -9.308 1.00 96.44 100 HIS A C 1
ATOM 843 O O . HIS A 1 100 ? 9.541 7.049 -10.365 1.00 96.44 100 HIS A O 1
ATOM 849 N N . LYS A 1 101 ? 9.553 7.001 -8.113 1.00 96.31 101 LYS A N 1
ATOM 850 C CA . LYS A 1 101 ? 10.117 8.340 -7.957 1.00 96.31 101 LYS A CA 1
ATOM 851 C C . LYS A 1 101 ? 11.527 8.427 -8.541 1.00 96.31 101 LYS A C 1
ATOM 853 O O . LYS A 1 101 ? 11.775 9.317 -9.342 1.00 96.31 101 LYS A O 1
ATOM 858 N N . GLN A 1 102 ? 12.416 7.488 -8.211 1.00 96.75 102 GLN A N 1
ATOM 859 C CA . GLN A 1 102 ? 13.777 7.450 -8.762 1.00 96.75 102 GLN A CA 1
ATOM 860 C C . GLN A 1 102 ? 13.780 7.324 -10.290 1.00 96.75 102 GLN A C 1
ATOM 862 O O . GLN A 1 102 ? 14.539 8.022 -10.953 1.00 96.75 102 GLN A O 1
ATOM 867 N N . ALA A 1 103 ? 12.919 6.472 -10.854 1.00 96.56 103 ALA A N 1
ATOM 868 C CA . ALA A 1 103 ? 12.771 6.317 -12.298 1.00 96.56 103 ALA A CA 1
ATOM 869 C C . ALA A 1 103 ? 12.316 7.624 -12.958 1.00 96.56 103 ALA A C 1
ATOM 871 O O . ALA A 1 103 ? 12.863 8.029 -13.980 1.00 96.56 103 ALA A O 1
ATOM 872 N N . THR A 1 104 ? 11.343 8.305 -12.350 1.00 96.31 104 THR A N 1
ATOM 873 C CA . THR A 1 104 ? 10.823 9.589 -12.839 1.00 96.31 104 THR A CA 1
ATOM 874 C C . THR A 1 104 ? 11.873 10.694 -12.737 1.00 96.31 104 THR A C 1
ATOM 876 O O . THR A 1 104 ? 12.075 11.445 -13.689 1.00 96.31 104 THR A O 1
ATOM 879 N N . ASP A 1 105 ? 12.579 10.773 -11.609 1.00 96.19 105 ASP A N 1
ATOM 880 C CA . ASP A 1 105 ? 13.647 11.748 -11.388 1.00 96.19 105 ASP A CA 1
ATOM 881 C C . ASP A 1 105 ? 14.802 11.525 -12.374 1.00 96.19 105 ASP A C 1
ATOM 883 O O . ASP A 1 105 ? 15.279 12.486 -12.979 1.00 96.19 105 ASP A O 1
ATOM 887 N N . LEU A 1 106 ? 15.205 10.269 -12.599 1.00 95.75 106 LEU A N 1
ATOM 888 C CA . LEU A 1 106 ? 16.208 9.911 -13.602 1.00 95.75 106 LEU A CA 1
ATOM 889 C C . LEU A 1 106 ? 15.740 10.248 -15.019 1.00 95.75 106 LEU A C 1
ATOM 891 O O . LEU A 1 106 ? 16.527 10.773 -15.798 1.00 95.75 106 LEU A O 1
ATOM 895 N N . PHE A 1 107 ? 14.482 9.969 -15.360 1.00 94.88 107 PHE A N 1
ATOM 896 C CA . PHE A 1 107 ? 13.934 10.274 -16.681 1.00 94.88 107 PHE A CA 1
ATOM 897 C C . PHE A 1 107 ? 13.985 11.775 -16.973 1.00 94.88 107 PHE A C 1
ATOM 899 O O . PHE A 1 107 ? 14.482 12.189 -18.020 1.00 94.88 107 PHE A O 1
ATOM 906 N N . ASN A 1 108 ? 13.542 12.591 -16.016 1.00 95.38 108 ASN A N 1
ATOM 907 C CA . ASN A 1 108 ? 13.497 14.044 -16.164 1.00 95.38 108 ASN A CA 1
ATOM 908 C C . ASN A 1 108 ? 14.891 14.684 -16.272 1.00 95.38 108 ASN A C 1
ATOM 910 O O . ASN A 1 108 ? 15.041 15.689 -16.960 1.00 95.38 108 ASN A O 1
ATOM 914 N N . HIS A 1 109 ? 15.899 14.094 -15.626 1.00 95.06 109 HIS A N 1
ATOM 915 C CA . HIS A 1 109 ? 17.266 14.627 -15.550 1.00 95.06 109 HIS A CA 1
ATOM 916 C C . HIS A 1 109 ? 18.275 13.732 -16.284 1.00 95.06 109 HIS A C 1
ATOM 918 O O . HIS A 1 109 ? 19.464 13.712 -15.965 1.00 95.06 109 HIS A O 1
ATOM 924 N N . TYR A 1 110 ? 17.816 12.950 -17.266 1.00 90.94 110 TYR A N 1
ATOM 925 C CA . TYR A 1 110 ? 18.650 11.938 -17.918 1.00 90.94 110 TYR A CA 1
ATOM 926 C C . TYR A 1 110 ? 19.876 12.533 -18.629 1.00 90.94 110 TYR A C 1
ATOM 928 O O . TYR A 1 110 ? 20.940 11.913 -18.667 1.00 90.94 110 TYR A O 1
ATOM 936 N N . PHE A 1 111 ? 19.723 13.739 -19.183 1.00 91.75 111 PHE A N 1
ATOM 937 C CA . PHE A 1 111 ? 20.773 14.457 -19.909 1.00 91.75 111 PHE A CA 1
ATOM 938 C C . PHE A 1 111 ? 21.610 15.390 -19.025 1.00 91.75 111 PHE A C 1
ATOM 940 O O . PHE A 1 111 ? 22.512 16.060 -19.535 1.00 91.75 111 PHE A O 1
ATOM 947 N N . ASP A 1 112 ? 21.338 15.436 -17.722 1.00 94.62 112 ASP A N 1
ATOM 948 C CA . ASP A 1 112 ? 22.080 16.287 -16.803 1.00 94.62 112 ASP A CA 1
ATOM 949 C C . ASP A 1 112 ? 23.482 15.727 -16.546 1.00 94.62 112 ASP A C 1
ATOM 951 O O . ASP A 1 112 ? 23.727 14.518 -16.567 1.00 94.62 112 ASP A O 1
ATOM 955 N N . ILE A 1 113 ? 24.424 16.633 -16.270 1.00 87.38 113 ILE A N 1
ATOM 956 C CA . ILE A 1 113 ? 25.817 16.278 -15.961 1.00 87.38 113 ILE A CA 1
ATOM 957 C C . ILE A 1 113 ? 25.878 15.416 -14.689 1.00 87.38 113 ILE A C 1
ATOM 959 O O . ILE A 1 113 ? 26.620 14.436 -14.639 1.00 87.38 113 ILE A O 1
ATOM 963 N N . GLU A 1 114 ? 25.065 15.750 -13.685 1.00 89.38 114 GLU A N 1
ATOM 964 C CA . GLU A 1 114 ? 24.923 15.006 -12.429 1.00 89.38 114 GLU A CA 1
ATOM 965 C C . GLU A 1 114 ? 23.623 14.192 -12.426 1.00 89.38 114 GLU A C 1
ATOM 967 O O . GLU A 1 114 ? 22.729 14.408 -11.608 1.00 89.38 114 GLU A O 1
ATOM 972 N N . LYS A 1 115 ? 23.496 13.258 -13.375 1.00 90.06 115 LYS A N 1
ATOM 973 C CA . LYS A 1 115 ? 22.302 12.411 -13.470 1.00 90.06 115 LYS A CA 1
ATOM 974 C C . LYS A 1 115 ? 22.049 11.618 -12.170 1.00 90.06 115 LYS A C 1
ATOM 976 O O . LYS A 1 115 ? 22.998 11.053 -11.608 1.00 90.06 115 LYS A O 1
ATOM 981 N N . PRO A 1 116 ? 20.787 11.501 -11.718 1.00 92.31 116 PRO A N 1
ATOM 982 C CA . PRO A 1 116 ? 20.428 10.666 -10.575 1.00 92.31 116 PRO A CA 1
ATOM 983 C C . PRO A 1 116 ? 20.796 9.187 -10.772 1.00 92.31 116 PRO A C 1
ATOM 985 O O . PRO A 1 116 ? 20.938 8.700 -11.894 1.00 92.31 116 PRO A O 1
ATOM 988 N N . LEU A 1 117 ? 20.932 8.445 -9.671 1.00 93.56 117 LEU A N 1
ATOM 989 C CA . LEU A 1 117 ? 21.109 6.990 -9.704 1.00 93.56 117 LEU A CA 1
ATOM 990 C C . LEU A 1 117 ? 19.765 6.284 -9.517 1.00 93.56 117 LEU A C 1
ATOM 992 O O . LEU A 1 117 ? 18.902 6.769 -8.789 1.00 93.56 117 LEU A O 1
ATOM 996 N N . PHE A 1 118 ? 19.628 5.117 -10.145 1.00 96.31 118 PHE A N 1
ATOM 997 C CA . PHE A 1 118 ? 18.485 4.226 -9.972 1.00 96.31 118 PHE A CA 1
ATOM 998 C C . PHE A 1 118 ? 18.908 2.954 -9.231 1.00 96.31 118 PHE A C 1
ATOM 1000 O O . PHE A 1 118 ? 19.917 2.330 -9.578 1.00 96.31 118 PHE A O 1
ATOM 1007 N N . ASP A 1 119 ? 18.141 2.571 -8.213 1.00 97.19 119 ASP A N 1
ATOM 1008 C CA . ASP A 1 119 ? 18.390 1.389 -7.386 1.00 97.19 119 ASP A CA 1
ATOM 1009 C C . ASP A 1 119 ? 17.942 0.089 -8.081 1.00 97.19 119 ASP A C 1
ATOM 1011 O O . ASP A 1 119 ? 16.888 -0.489 -7.801 1.00 97.19 119 ASP A O 1
ATOM 1015 N N . TRP A 1 120 ? 18.777 -0.383 -9.011 1.00 95.94 120 TRP A N 1
ATOM 1016 C CA . TRP A 1 120 ? 18.563 -1.648 -9.716 1.00 95.94 120 TRP A CA 1
ATOM 1017 C C . TRP A 1 120 ? 18.425 -2.865 -8.786 1.00 95.94 120 TRP A C 1
ATOM 1019 O O . TRP A 1 120 ? 17.511 -3.658 -9.017 1.00 95.94 120 TRP A O 1
ATOM 1029 N N . PRO A 1 121 ? 19.266 -3.055 -7.745 1.00 97.12 121 PRO A N 1
ATOM 1030 C CA . PRO A 1 121 ? 19.091 -4.163 -6.805 1.00 97.12 121 PRO A CA 1
ATOM 1031 C C . PRO A 1 121 ? 17.694 -4.213 -6.179 1.00 97.12 121 PRO A C 1
ATOM 1033 O O . PRO A 1 121 ? 17.062 -5.269 -6.206 1.00 97.12 121 PRO A O 1
ATOM 1036 N N . SER A 1 122 ? 17.179 -3.081 -5.688 1.00 96.44 122 SER A N 1
ATOM 1037 C CA . SER A 1 122 ? 15.821 -3.015 -5.133 1.00 96.44 122 SER A CA 1
ATOM 1038 C C . SER A 1 122 ? 14.746 -3.294 -6.180 1.00 96.44 122 SER A C 1
ATOM 1040 O O . SER A 1 122 ? 13.750 -3.945 -5.881 1.00 96.44 122 SER A O 1
ATOM 1042 N N . PHE A 1 123 ? 14.942 -2.844 -7.420 1.00 97.50 123 PHE A N 1
ATOM 1043 C CA . PHE A 1 123 ? 14.021 -3.128 -8.520 1.00 97.50 123 PHE A CA 1
ATOM 1044 C C . PHE A 1 123 ? 13.946 -4.627 -8.853 1.00 97.50 123 PHE A C 1
ATOM 1046 O O . PHE A 1 123 ? 12.854 -5.185 -8.988 1.00 97.50 123 PHE A O 1
ATOM 1053 N N . HIS A 1 124 ? 15.096 -5.301 -8.922 1.00 96.62 124 HIS A N 1
ATOM 1054 C CA . HIS A 1 124 ? 15.172 -6.750 -9.110 1.00 96.62 124 HIS A CA 1
ATOM 1055 C C . HIS A 1 124 ? 14.505 -7.523 -7.970 1.00 96.62 124 HIS A C 1
ATOM 1057 O O . HIS A 1 124 ? 13.765 -8.479 -8.215 1.00 96.62 124 HIS A O 1
ATOM 1063 N N . ASP A 1 125 ? 14.766 -7.105 -6.734 1.00 96.75 125 ASP A N 1
ATOM 1064 C CA . ASP A 1 125 ? 14.193 -7.719 -5.543 1.00 96.75 125 ASP A CA 1
ATOM 1065 C C . ASP A 1 125 ? 12.665 -7.561 -5.514 1.00 96.75 125 ASP A C 1
ATOM 1067 O O . ASP A 1 125 ? 11.950 -8.555 -5.387 1.00 96.75 125 ASP A O 1
ATOM 1071 N N . ALA A 1 126 ? 12.146 -6.356 -5.773 1.00 96.88 126 ALA A N 1
ATOM 1072 C CA . ALA A 1 126 ? 10.708 -6.104 -5.865 1.00 96.88 126 ALA A CA 1
ATOM 1073 C C . ALA A 1 126 ? 10.031 -6.995 -6.925 1.00 96.88 126 ALA A C 1
ATOM 1075 O O . ALA A 1 126 ? 8.995 -7.611 -6.652 1.00 96.88 126 ALA A O 1
ATOM 1076 N N . ARG A 1 127 ? 10.642 -7.143 -8.112 1.00 96.81 127 ARG A N 1
ATOM 1077 C CA . ARG A 1 127 ? 10.149 -8.041 -9.174 1.00 96.81 127 ARG A CA 1
ATOM 1078 C C . ARG A 1 127 ? 10.057 -9.487 -8.690 1.00 96.81 127 ARG A C 1
ATOM 1080 O O . ARG A 1 127 ? 9.035 -10.143 -8.901 1.00 96.81 127 ARG A O 1
ATOM 1087 N N . ALA A 1 128 ? 11.106 -9.980 -8.034 1.00 95.81 128 ALA A N 1
ATOM 1088 C CA . ALA A 1 128 ? 11.159 -11.342 -7.512 1.00 95.81 128 ALA A CA 1
ATOM 1089 C C . ALA A 1 128 ? 10.134 -11.573 -6.389 1.00 95.81 128 ALA A C 1
ATOM 1091 O O . ALA A 1 128 ? 9.449 -12.599 -6.386 1.00 95.81 128 ALA A O 1
ATOM 1092 N N . GLN A 1 129 ? 9.981 -10.615 -5.470 1.00 95.44 129 GLN A N 1
ATOM 1093 C CA . GLN A 1 129 ? 8.986 -10.680 -4.401 1.00 95.44 129 GLN A CA 1
ATOM 1094 C C . GLN A 1 129 ? 7.568 -10.813 -4.971 1.00 95.44 129 GLN A C 1
ATOM 1096 O O . GLN A 1 129 ? 6.858 -11.750 -4.607 1.00 95.44 129 GLN A O 1
ATOM 1101 N N . ILE A 1 130 ? 7.185 -9.952 -5.922 1.00 96.19 130 ILE A N 1
ATOM 1102 C CA . ILE A 1 130 ? 5.858 -9.983 -6.564 1.00 96.19 130 ILE A CA 1
ATOM 1103 C C . ILE A 1 130 ? 5.637 -11.305 -7.313 1.00 96.19 130 ILE A C 1
ATOM 1105 O O . ILE A 1 130 ? 4.573 -11.922 -7.209 1.00 96.19 130 ILE A O 1
ATOM 1109 N N . SER A 1 131 ? 6.649 -11.796 -8.034 1.00 93.88 131 SER A N 1
ATOM 1110 C CA . SER A 1 131 ? 6.585 -13.092 -8.720 1.00 93.88 131 SER A CA 1
ATOM 1111 C C . SER A 1 131 ? 6.270 -14.253 -7.784 1.00 93.88 131 SER A C 1
ATOM 1113 O O . SER A 1 131 ? 5.484 -15.131 -8.146 1.00 93.88 131 SER A O 1
ATOM 1115 N N . ASN A 1 132 ? 6.844 -14.246 -6.584 1.00 93.50 132 ASN A N 1
ATOM 1116 C CA . ASN A 1 132 ? 6.720 -15.337 -5.621 1.00 93.50 132 ASN A CA 1
ATOM 1117 C C . ASN A 1 132 ? 5.453 -15.255 -4.752 1.00 93.50 132 ASN A C 1
ATOM 1119 O O . ASN A 1 132 ? 5.213 -16.151 -3.942 1.00 93.50 132 ASN A O 1
ATOM 1123 N N . MET A 1 133 ? 4.623 -14.220 -4.915 1.00 92.12 133 MET A N 1
ATOM 1124 C CA . MET A 1 133 ? 3.367 -14.102 -4.174 1.00 92.12 133 MET A CA 1
ATOM 1125 C C . MET A 1 133 ? 2.352 -15.177 -4.578 1.00 92.12 133 MET A C 1
ATOM 1127 O O . MET A 1 133 ? 2.193 -15.508 -5.756 1.00 92.12 133 MET A O 1
ATOM 1131 N N . THR A 1 134 ? 1.639 -15.696 -3.577 1.00 87.75 134 THR A N 1
ATOM 1132 C CA . THR A 1 134 ? 0.635 -16.762 -3.726 1.00 87.75 134 THR A CA 1
ATOM 1133 C C . THR A 1 134 ? -0.792 -16.237 -3.871 1.00 87.75 134 THR A C 1
ATOM 1135 O O . THR A 1 134 ? -1.640 -16.942 -4.410 1.00 87.75 134 THR A O 1
ATOM 1138 N N . GLN A 1 135 ? -1.083 -15.017 -3.407 1.00 84.56 135 GLN A N 1
ATOM 1139 C CA . GLN A 1 135 ? -2.411 -14.416 -3.538 1.00 84.56 135 GLN A CA 1
ATOM 1140 C C . GLN A 1 135 ? -2.570 -13.730 -4.894 1.00 84.56 135 GLN A C 1
ATOM 1142 O O . GLN A 1 135 ? -2.014 -12.659 -5.121 1.00 84.56 135 GLN A O 1
ATOM 1147 N N . ASP A 1 136 ? -3.358 -14.331 -5.786 1.00 83.75 136 ASP A N 1
ATOM 1148 C CA . ASP A 1 136 ? -3.475 -13.876 -7.176 1.00 83.75 136 ASP A CA 1
ATOM 1149 C C . ASP A 1 136 ? -4.015 -12.446 -7.327 1.00 83.75 136 ASP A C 1
ATOM 1151 O O . ASP A 1 136 ? -3.503 -11.692 -8.152 1.00 83.75 136 ASP A O 1
ATOM 1155 N N . ALA A 1 137 ? -5.012 -12.049 -6.531 1.00 87.75 137 ALA A N 1
ATOM 1156 C CA . ALA A 1 137 ? -5.638 -10.729 -6.652 1.00 87.75 137 ALA A CA 1
ATOM 1157 C C . ALA A 1 137 ? -4.718 -9.582 -6.195 1.00 87.75 137 ALA A C 1
ATOM 1159 O O . ALA A 1 137 ? -4.662 -8.533 -6.840 1.00 87.75 137 ALA A O 1
ATOM 1160 N N . ASP A 1 138 ? -3.983 -9.775 -5.101 1.00 90.31 138 ASP A N 1
ATOM 1161 C CA . ASP A 1 138 ? -3.042 -8.771 -4.593 1.00 90.31 138 ASP A CA 1
ATOM 1162 C C . ASP A 1 138 ? -1.768 -8.741 -5.443 1.00 90.31 138 ASP A C 1
ATOM 1164 O O . ASP A 1 138 ? -1.275 -7.667 -5.788 1.00 90.31 138 ASP A O 1
ATOM 1168 N N . LYS A 1 139 ? -1.301 -9.913 -5.896 1.00 93.69 139 LYS A N 1
ATOM 1169 C CA . LYS A 1 139 ? -0.202 -10.035 -6.861 1.00 93.69 139 LYS A CA 1
ATOM 1170 C C . LYS A 1 139 ? -0.483 -9.259 -8.144 1.00 93.69 139 LYS A C 1
ATOM 1172 O O . LYS A 1 139 ? 0.392 -8.535 -8.603 1.00 93.69 139 LYS A O 1
ATOM 1177 N N . LEU A 1 140 ? -1.692 -9.367 -8.697 1.00 93.69 140 LEU A N 1
ATOM 1178 C CA . LEU A 1 140 ? -2.089 -8.620 -9.895 1.00 93.69 140 LEU A CA 1
ATOM 1179 C C . LEU A 1 140 ? -1.999 -7.103 -9.696 1.00 93.69 140 LEU A C 1
ATOM 1181 O O . LEU A 1 140 ? -1.449 -6.408 -10.547 1.00 93.69 140 LEU A O 1
ATOM 1185 N N . GLN A 1 141 ? -2.490 -6.589 -8.568 1.00 93.62 141 GLN A N 1
ATOM 1186 C CA . GLN A 1 141 ? -2.415 -5.155 -8.265 1.00 93.62 141 GLN A CA 1
ATOM 1187 C C . GLN A 1 141 ? -0.961 -4.682 -8.118 1.00 93.62 141 GLN A C 1
ATOM 1189 O O . GLN A 1 141 ? -0.596 -3.620 -8.617 1.00 93.62 141 GLN A O 1
ATOM 1194 N N . LEU A 1 142 ? -0.105 -5.488 -7.488 1.00 95.62 142 LEU A N 1
ATOM 1195 C CA . LEU A 1 142 ? 1.313 -5.164 -7.320 1.00 95.62 142 LEU A CA 1
ATOM 1196 C C . LEU A 1 142 ? 2.099 -5.249 -8.632 1.00 95.62 142 LEU A C 1
ATOM 1198 O O . LEU A 1 142 ? 2.960 -4.407 -8.869 1.00 95.62 142 LEU A O 1
ATOM 1202 N N . MET A 1 143 ? 1.779 -6.207 -9.509 1.00 95.94 143 MET A N 1
ATOM 1203 C CA . MET A 1 143 ? 2.316 -6.261 -10.874 1.00 95.94 143 MET A CA 1
ATOM 1204 C C . MET A 1 143 ? 1.984 -4.975 -11.636 1.00 95.94 143 MET A C 1
ATOM 1206 O O . MET A 1 143 ? 2.876 -4.363 -12.212 1.00 95.94 143 MET A O 1
ATOM 1210 N N . GLN A 1 144 ? 0.727 -4.519 -11.580 1.00 94.31 144 GLN A N 1
ATOM 1211 C CA . GLN A 1 144 ? 0.303 -3.267 -12.218 1.00 94.31 144 GLN A CA 1
ATOM 1212 C C . GLN A 1 144 ? 1.050 -2.045 -11.665 1.00 94.31 144 GLN A C 1
ATOM 1214 O O . GLN A 1 144 ? 1.432 -1.160 -12.427 1.00 94.31 144 GLN A O 1
ATOM 1219 N N . LEU A 1 145 ? 1.291 -1.991 -10.352 1.00 95.00 145 LEU A N 1
ATOM 1220 C CA . LEU A 1 145 ? 2.100 -0.923 -9.760 1.00 95.00 145 LEU A CA 1
ATOM 1221 C C . LEU A 1 145 ? 3.562 -0.981 -10.208 1.00 95.00 145 LEU A C 1
ATOM 1223 O O . LEU A 1 145 ? 4.141 0.058 -10.523 1.00 95.00 145 LEU A O 1
ATOM 1227 N N . PHE A 1 146 ? 4.148 -2.176 -10.261 1.00 97.06 146 PHE A N 1
ATOM 1228 C CA . PHE A 1 146 ? 5.515 -2.378 -10.735 1.00 97.06 146 PHE A CA 1
ATOM 1229 C C . PHE A 1 146 ? 5.678 -1.964 -12.204 1.00 97.06 146 PHE A C 1
ATOM 1231 O O . PHE A 1 146 ? 6.677 -1.328 -12.548 1.00 97.06 146 PHE A O 1
ATOM 1238 N N . GLU A 1 147 ? 4.679 -2.225 -13.054 1.00 95.75 147 GLU A N 1
ATOM 1239 C CA . GLU A 1 147 ? 4.702 -1.801 -14.459 1.00 95.75 147 GLU A CA 1
ATOM 1240 C C . GLU A 1 147 ? 4.862 -0.287 -14.618 1.00 95.75 147 GLU A C 1
ATOM 1242 O O . GLU A 1 147 ? 5.542 0.155 -15.541 1.00 95.75 147 GLU A O 1
ATOM 1247 N N . ASN A 1 148 ? 4.348 0.528 -13.693 1.00 93.62 148 ASN A N 1
ATOM 1248 C CA . ASN A 1 148 ? 4.563 1.977 -13.750 1.00 93.62 148 ASN A CA 1
ATOM 1249 C C . ASN A 1 148 ? 6.052 2.349 -13.647 1.00 93.62 148 ASN A C 1
ATOM 1251 O O . ASN A 1 148 ? 6.480 3.352 -14.214 1.00 93.62 148 ASN A O 1
ATOM 1255 N N . VAL A 1 149 ? 6.859 1.558 -12.933 1.00 95.81 149 VAL A N 1
ATOM 1256 C CA . VAL A 1 149 ? 8.318 1.736 -12.871 1.00 95.81 149 VAL A CA 1
ATOM 1257 C C . VAL A 1 149 ? 8.963 1.260 -14.172 1.00 95.81 149 VAL A C 1
ATOM 1259 O O . VAL A 1 149 ? 9.793 1.972 -14.739 1.00 95.81 149 VAL A O 1
ATOM 1262 N N . VAL A 1 150 ? 8.558 0.085 -14.670 1.00 96.56 150 VAL A N 1
ATOM 1263 C CA . VAL A 1 150 ? 9.069 -0.508 -15.921 1.00 96.56 150 VAL A CA 1
ATOM 1264 C C . VAL A 1 150 ? 8.848 0.427 -17.104 1.00 96.56 150 VAL A C 1
ATOM 1266 O O . VAL A 1 150 ? 9.783 0.674 -17.862 1.00 96.56 150 VAL A O 1
ATOM 1269 N N . ILE A 1 151 ? 7.638 0.972 -17.251 1.00 95.06 151 ILE A N 1
ATOM 1270 C CA . ILE A 1 151 ? 7.263 1.880 -18.339 1.00 95.06 151 ILE A CA 1
ATOM 1271 C C . ILE A 1 151 ? 8.172 3.108 -18.325 1.00 95.06 151 ILE A C 1
ATOM 1273 O O . ILE A 1 151 ? 8.791 3.403 -19.347 1.00 95.06 151 ILE A O 1
ATOM 1277 N N . THR A 1 152 ? 8.329 3.779 -17.180 1.00 94.31 152 THR A N 1
ATOM 1278 C CA . THR A 1 152 ? 9.209 4.952 -17.070 1.00 94.31 152 THR A CA 1
ATOM 1279 C C . THR A 1 152 ? 10.660 4.595 -17.391 1.00 94.31 152 THR A C 1
ATOM 1281 O O . THR A 1 152 ? 11.292 5.251 -18.218 1.00 94.31 152 THR A O 1
ATOM 1284 N N . MET A 1 153 ? 11.182 3.512 -16.810 1.00 95.56 153 MET A N 1
ATOM 1285 C CA . MET A 1 153 ? 12.562 3.086 -17.052 1.00 95.56 153 MET A CA 1
ATOM 1286 C C . MET A 1 153 ? 12.806 2.626 -18.490 1.00 95.56 153 MET A C 1
ATOM 1288 O O . MET A 1 153 ? 13.901 2.823 -19.008 1.00 95.56 153 MET A O 1
ATOM 1292 N N . SER A 1 154 ? 11.804 2.077 -19.178 1.00 95.44 154 SER A N 1
ATOM 1293 C CA . SER A 1 154 ? 11.928 1.649 -20.577 1.00 95.44 154 SER A CA 1
ATOM 1294 C C . SER A 1 154 ? 12.175 2.808 -21.547 1.00 95.44 154 SER A C 1
ATOM 1296 O O . SER A 1 154 ? 12.776 2.604 -22.601 1.00 95.44 154 SER A O 1
ATOM 1298 N N . GLN A 1 155 ? 11.779 4.031 -21.179 1.00 92.69 155 GLN A N 1
ATOM 1299 C CA . GLN A 1 155 ? 12.061 5.230 -21.975 1.00 92.69 155 GLN A CA 1
ATOM 1300 C C . GLN A 1 155 ? 13.539 5.639 -21.906 1.00 92.69 155 GLN A C 1
ATOM 1302 O O . GLN A 1 155 ? 14.032 6.321 -22.801 1.00 92.69 155 GLN A O 1
ATOM 1307 N N . ILE A 1 156 ? 14.250 5.199 -20.865 1.00 91.62 156 ILE A N 1
ATOM 1308 C CA . ILE A 1 156 ? 15.681 5.436 -20.661 1.00 91.62 156 ILE A CA 1
ATOM 1309 C C . ILE A 1 156 ? 16.500 4.236 -21.150 1.00 91.62 156 ILE A C 1
ATOM 1311 O O . ILE A 1 156 ? 17.456 4.378 -21.912 1.00 91.62 156 ILE A O 1
ATOM 1315 N N . GLU A 1 157 ? 16.121 3.040 -20.703 1.00 92.56 157 GLU A N 1
ATOM 1316 C CA . GLU A 1 157 ? 16.762 1.770 -21.018 1.00 92.56 157 GLU A CA 1
ATOM 1317 C C . GLU A 1 157 ? 15.708 0.783 -21.549 1.00 92.56 157 GLU A C 1
ATOM 1319 O O . GLU A 1 157 ? 15.092 0.049 -20.769 1.00 92.56 157 GLU A O 1
ATOM 1324 N N . PRO A 1 158 ? 15.507 0.709 -22.882 1.00 91.88 158 PRO A N 1
ATOM 1325 C CA . PRO A 1 158 ? 14.430 -0.081 -23.492 1.00 91.88 158 PRO A CA 1
ATOM 1326 C C . PRO A 1 158 ? 14.445 -1.572 -23.143 1.00 91.88 158 PRO A C 1
ATOM 1328 O O . PRO A 1 158 ? 13.401 -2.222 -23.107 1.00 91.88 158 PRO A O 1
ATOM 1331 N N . LYS A 1 159 ? 15.624 -2.126 -22.828 1.00 93.44 159 LYS A N 1
ATOM 1332 C CA . LYS A 1 159 ? 15.769 -3.523 -22.389 1.00 93.44 159 LYS A CA 1
ATOM 1333 C C . LYS A 1 159 ? 15.031 -3.816 -21.081 1.00 93.44 159 LYS A C 1
ATOM 1335 O O . LYS A 1 159 ? 14.706 -4.973 -20.832 1.00 93.44 159 LYS A O 1
ATOM 1340 N N . THR A 1 160 ? 14.737 -2.794 -20.277 1.00 93.56 160 THR A N 1
ATOM 1341 C CA . THR A 1 160 ? 13.990 -2.943 -19.024 1.00 93.56 160 THR A CA 1
ATOM 1342 C C . THR A 1 160 ? 12.625 -3.578 -19.267 1.00 93.56 160 THR A C 1
ATOM 1344 O O . THR A 1 160 ? 12.238 -4.491 -18.544 1.00 93.56 160 THR A O 1
ATOM 1347 N N . TYR A 1 161 ? 11.931 -3.162 -20.330 1.00 93.81 161 TYR A N 1
ATOM 1348 C CA . TYR A 1 161 ? 10.624 -3.717 -20.671 1.00 93.81 161 TYR A CA 1
ATOM 1349 C C . TYR A 1 161 ? 10.717 -5.213 -20.990 1.00 93.81 161 TYR A C 1
ATOM 1351 O O . TYR A 1 161 ? 10.046 -6.026 -20.365 1.00 93.81 161 TYR A O 1
ATOM 1359 N N . ALA A 1 162 ? 11.625 -5.591 -21.894 1.00 91.56 162 ALA A N 1
ATOM 1360 C CA . ALA A 1 162 ? 11.791 -6.982 -22.314 1.00 91.56 162 ALA A CA 1
ATOM 1361 C C . ALA A 1 162 ? 12.229 -7.921 -21.173 1.00 91.56 162 ALA A C 1
ATOM 1363 O O . ALA A 1 162 ? 11.878 -9.097 -21.182 1.00 91.56 162 ALA A O 1
ATOM 1364 N N . ASN A 1 163 ? 13.004 -7.414 -20.211 1.00 92.50 163 ASN A N 1
ATOM 1365 C CA . ASN A 1 163 ? 13.604 -8.239 -19.163 1.00 92.50 163 ASN A CA 1
ATOM 1366 C C . ASN A 1 163 ? 12.768 -8.320 -17.880 1.00 92.50 163 ASN A C 1
ATOM 1368 O O . ASN A 1 163 ? 12.922 -9.283 -17.129 1.00 92.50 163 ASN A O 1
ATOM 1372 N N . PHE A 1 164 ? 11.943 -7.309 -17.592 1.00 95.31 164 PHE A N 1
ATOM 1373 C CA . PHE A 1 164 ? 11.300 -7.174 -16.280 1.00 95.31 164 PHE A CA 1
ATOM 1374 C C . PHE A 1 164 ? 9.798 -6.948 -16.324 1.00 95.31 164 PHE A C 1
ATOM 1376 O O . PHE A 1 164 ? 9.172 -7.049 -15.270 1.00 95.31 164 PHE A O 1
ATOM 1383 N N . SER A 1 165 ? 9.208 -6.664 -17.485 1.00 94.56 165 SER A N 1
ATOM 1384 C CA . SER A 1 165 ? 7.764 -6.458 -17.555 1.00 94.56 165 SER A CA 1
ATOM 1385 C C . SER A 1 165 ? 7.000 -7.712 -17.109 1.00 94.56 165 SER A C 1
ATOM 1387 O O . SER A 1 165 ? 7.439 -8.849 -17.293 1.00 94.56 165 SER A O 1
ATOM 1389 N N . PHE A 1 166 ? 5.869 -7.477 -16.462 1.00 95.44 166 PHE A N 1
ATOM 1390 C CA . PHE A 1 166 ? 4.794 -8.413 -16.176 1.00 95.44 166 PHE A CA 1
ATOM 1391 C C . PHE A 1 166 ? 3.686 -8.354 -17.236 1.00 95.44 166 PHE A C 1
ATOM 1393 O O . PHE A 1 166 ? 2.634 -8.954 -17.029 1.00 95.44 166 PHE A O 1
ATOM 1400 N N . ALA A 1 167 ? 3.857 -7.605 -18.334 1.00 90.50 167 ALA A N 1
ATOM 1401 C CA . ALA A 1 167 ? 2.819 -7.446 -19.349 1.00 90.50 167 ALA A CA 1
ATOM 1402 C C . ALA A 1 167 ? 2.264 -8.798 -19.839 1.00 90.50 167 ALA A C 1
ATOM 1404 O O . ALA A 1 167 ? 1.052 -8.967 -19.745 1.00 90.50 167 ALA A O 1
ATOM 1405 N N . PRO A 1 168 ? 3.077 -9.805 -20.224 1.00 87.62 168 PRO A N 1
ATOM 1406 C CA . PRO A 1 168 ? 2.543 -11.108 -20.628 1.00 87.62 168 PRO A CA 1
ATOM 1407 C C . PRO A 1 168 ? 1.686 -11.777 -19.539 1.00 87.62 168 PRO A C 1
ATOM 1409 O O . PRO A 1 168 ? 0.594 -12.272 -19.818 1.00 87.62 168 PRO A O 1
ATOM 1412 N N . GLU A 1 169 ? 2.146 -11.755 -18.284 1.00 90.50 169 GLU A N 1
ATOM 1413 C CA . GLU A 1 169 ? 1.418 -12.323 -17.144 1.00 90.50 169 GLU A CA 1
ATOM 1414 C C . GLU A 1 169 ? 0.114 -11.564 -16.839 1.00 90.50 169 GLU A C 1
ATOM 1416 O O . GLU A 1 169 ? -0.879 -12.161 -16.411 1.00 90.50 169 GLU A O 1
ATOM 1421 N N . LEU A 1 170 ? 0.105 -10.245 -17.042 1.00 89.00 170 LEU A N 1
ATOM 1422 C CA . LEU A 1 170 ? -1.070 -9.395 -16.868 1.00 89.00 170 LEU A CA 1
ATOM 1423 C C . LEU A 1 170 ? -2.095 -9.622 -17.985 1.00 89.00 170 LEU A C 1
ATOM 1425 O O . LEU A 1 170 ? -3.290 -9.705 -17.691 1.00 89.00 170 LEU A O 1
ATOM 1429 N N . GLU A 1 171 ? -1.657 -9.768 -19.236 1.00 86.25 171 GLU A N 1
ATOM 1430 C CA . GLU A 1 171 ? -2.526 -10.055 -20.385 1.00 86.25 171 GLU A CA 1
ATOM 1431 C C . GLU A 1 171 ? -3.208 -11.424 -20.241 1.00 86.25 171 GLU A C 1
ATOM 1433 O O . GLU A 1 171 ? -4.426 -11.525 -20.404 1.00 86.25 171 GLU A O 1
ATOM 1438 N N . GLU A 1 172 ? -2.464 -12.461 -19.835 1.00 83.44 172 GLU A N 1
ATOM 1439 C CA . GLU A 1 172 ? -3.006 -13.809 -19.600 1.00 83.44 172 GLU A CA 1
ATOM 1440 C C . GLU A 1 172 ? -4.112 -13.808 -18.532 1.00 83.44 172 GLU A C 1
ATOM 1442 O O . GLU A 1 172 ? -5.134 -14.483 -18.674 1.00 83.44 172 GLU A O 1
ATOM 1447 N N . LYS A 1 173 ? -3.932 -13.026 -17.461 1.00 78.12 173 LYS A N 1
ATOM 1448 C CA . LYS A 1 173 ? -4.842 -13.017 -16.306 1.00 78.12 173 LYS A CA 1
ATOM 1449 C C . LYS A 1 173 ? -6.013 -12.045 -16.424 1.00 78.12 173 LYS A C 1
ATOM 1451 O O . LYS A 1 173 ? -7.025 -12.243 -15.753 1.00 78.12 173 LYS A O 1
ATOM 1456 N N . THR A 1 174 ? -5.885 -10.991 -17.226 1.00 72.62 174 THR A N 1
ATOM 1457 C CA . THR A 1 174 ? -6.924 -9.954 -17.366 1.00 72.62 174 THR A CA 1
ATOM 1458 C C . THR A 1 174 ? -7.643 -9.991 -18.711 1.00 72.62 174 THR A C 1
ATOM 1460 O O . THR A 1 174 ? -8.692 -9.363 -18.849 1.00 72.62 174 THR A O 1
ATOM 1463 N N . GLY A 1 175 ? -7.121 -10.734 -19.693 1.00 58.88 175 GLY A N 1
ATOM 1464 C CA . GLY A 1 175 ? -7.698 -10.849 -21.032 1.00 58.88 175 GLY A CA 1
ATOM 1465 C C . GLY A 1 175 ? -7.619 -9.565 -21.867 1.00 58.88 175 GLY A C 1
ATOM 1466 O O . GLY A 1 175 ? -8.235 -9.504 -22.930 1.00 58.88 175 GLY A O 1
ATOM 1467 N N . TYR A 1 176 ? -6.897 -8.540 -21.405 1.00 44.69 176 TYR A N 1
ATOM 1468 C CA . TYR A 1 176 ? -6.647 -7.312 -22.159 1.00 44.69 176 TYR A CA 1
ATOM 1469 C C . TYR A 1 176 ? -5.410 -7.488 -23.036 1.00 44.69 176 TYR A C 1
ATOM 1471 O O . TYR A 1 176 ? -4.361 -7.850 -22.528 1.00 44.69 176 TYR A O 1
ATOM 1479 N N . GLN A 1 177 ? -5.537 -7.222 -24.337 1.00 42.16 177 GLN A N 1
ATOM 1480 C CA . GLN A 1 177 ? -4.410 -7.141 -25.270 1.00 42.16 177 GLN A CA 1
ATOM 1481 C C . GLN A 1 177 ? -3.943 -5.686 -25.364 1.00 42.16 177 GLN A C 1
ATOM 1483 O O . GLN A 1 177 ? -4.777 -4.796 -25.575 1.00 42.16 177 GLN A O 1
ATOM 1488 N N . HIS A 1 178 ? -2.639 -5.427 -25.231 1.00 41.81 178 HIS A N 1
ATOM 1489 C CA . HIS A 1 178 ? -2.078 -4.148 -25.663 1.00 41.81 178 HIS A CA 1
ATOM 1490 C C . HIS A 1 178 ? -2.211 -4.032 -27.193 1.00 41.81 178 HIS A C 1
ATOM 1492 O O . HIS A 1 178 ? -1.601 -4.800 -27.934 1.00 41.81 178 HIS A O 1
ATOM 1498 N N . ASN A 1 179 ? -3.027 -3.077 -27.655 1.00 36.06 179 ASN A N 1
ATOM 1499 C CA . ASN A 1 179 ? -2.959 -2.555 -29.026 1.00 36.06 179 ASN A CA 1
ATOM 1500 C C . ASN A 1 179 ? -1.911 -1.446 -29.108 1.00 36.06 179 ASN A C 1
ATOM 150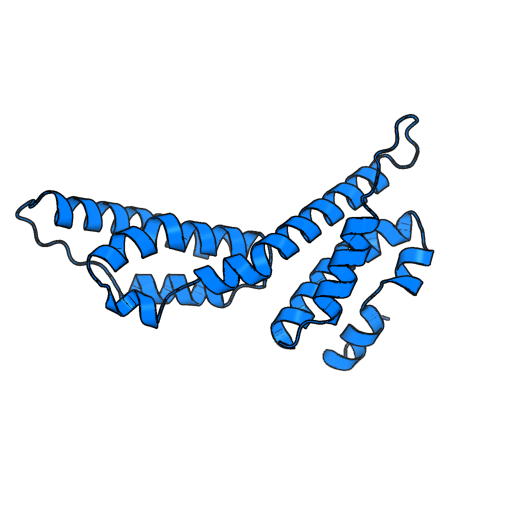2 O O . ASN A 1 179 ? -1.878 -0.619 -28.164 1.00 36.06 179 ASN A O 1
#

Organism: NCBI:txid947033

Secondary structure (DSSP, 8-state):
-HHHHHHHHHHHHHHHHHHHHHHHTT-S--PPP-HHHHHHHHHHHHTS-SSHHHHHHHHHHIIIIIHHHHTT-GGGGGT---HHHHHHHHHHHHHHHHHHHHHHHHHHTTTSTTPPP--HHHHHHHHHHHHT---HHHHHHHHHHHHHHHHHHHTT-THHHHHH--HHHHHHHH-----

Sequence (179 aa):
MYLMILHNLLRLEEAAKTYYLNKTQYLGQQLSFDFVFFMDVYHSIKSMPLDSKKIELMERFHKNVFTPVSTFHPKLNYFFNFTNDIAHYGPLITQLDSLHKQATDLFNHYFDIEKPLFDWPSFHDARAQISNMTQDADKLQLMQLFENVVITMSQIEPKTYANFSFAPELEEKTGYQHN

Radius of gyration: 20.85 Å; chains: 1; bounding box: 48×33×64 Å

Foldseek 3Di:
DLVVLVVLLVVLLVLLVVQLCCVVVVPVDDDDRDVVSVVVSQVVLVPDQLAPSSLVSQVSCVPRHVVSVCVVVVVCVVPGHCPVVNVLRVVLNVLLVVQLVQLVQQLVCVVPPPRGDGDPVSLVVSLVSLVPDDDPVNSLSSLVSSVSSLVSNCVVVVVSCVPRHCVVVNCVVVVDDDD

pLDDT: mean 90.73, std 10.49, range [36.06, 97.81]